Protein AF-A0A6J6CXZ4-F1 (afdb_monomer_lite)

Secondary structure (DSSP, 8-state):
--------HHHHHHHHHHHHHHHHHHHHSTT--------EEEES-GGGHHHHHHTT-SEEEEHHHHHHHHHHHHHH-GGGHHHHHHHHSSSSEEEEEEEGGGTS-TTS-EEHHHHHHHHHHTT-EEEEEE-TTTTSS-SGGGEEES--TT-EE---TT-EEEEEEE--

InterPro domains:
  IPR044849 Ion channel CASTOR/POLLUX/SYM8-like [PTHR31563] (8-164)

Radius of gyration: 19.85 Å; chains: 1; bounding box: 52×31×52 Å

Sequence (168 aa):
MGYREAISEAEADSQTMLTMLQMNQLFEAKGNGVEPTRLVAEILDSRKAELARVAAADDMVVSDNLAALLIAQVSENPALAPVFDDLFDADGASLNVNPIEHYAPVGKSIEFAELVAIGRAHGESVIGYRTLKGSKGDAASGVKLNPTKTDTFKPAAGDGLVVIGNLK

Structure (mmCIF, N/CA/C/O backbone):
data_AF-A0A6J6CXZ4-F1
#
_entry.id   AF-A0A6J6CXZ4-F1
#
loop_
_atom_site.group_PDB
_atom_site.id
_atom_site.type_symbol
_atom_site.label_atom_id
_atom_site.label_alt_id
_atom_site.label_comp_id
_atom_site.label_asym_id
_atom_site.label_entity_id
_atom_site.label_seq_id
_atom_site.pdbx_PDB_ins_code
_atom_site.Cartn_x
_atom_site.Cartn_y
_atom_site.Cartn_z
_atom_site.occupancy
_atom_site.B_iso_or_equiv
_atom_site.auth_seq_id
_atom_site.auth_comp_id
_atom_site.auth_asym_id
_atom_site.auth_atom_id
_atom_site.pdbx_PDB_model_num
ATOM 1 N N . MET A 1 1 ? 29.934 -11.426 -33.607 1.00 40.19 1 MET A N 1
ATOM 2 C CA . MET A 1 1 ? 30.433 -10.043 -33.747 1.00 40.19 1 MET A CA 1
ATOM 3 C C . MET A 1 1 ? 29.364 -9.287 -34.526 1.00 40.19 1 MET A C 1
ATOM 5 O O . MET A 1 1 ? 29.163 -9.636 -35.673 1.00 40.19 1 MET A O 1
ATOM 9 N N . GLY A 1 2 ? 28.544 -8.379 -34.023 1.00 53.44 2 GLY A N 1
ATOM 10 C CA . GLY A 1 2 ? 28.456 -7.679 -32.752 1.00 53.44 2 GLY A CA 1
ATOM 11 C C . GLY A 1 2 ? 27.593 -6.449 -33.038 1.00 53.44 2 GLY A C 1
ATOM 12 O O . GLY A 1 2 ? 28.036 -5.620 -33.809 1.00 53.44 2 GLY A O 1
ATOM 13 N N . TYR A 1 3 ? 26.379 -6.398 -32.487 1.00 44.19 3 TYR A N 1
ATOM 14 C CA . TYR A 1 3 ? 25.553 -5.195 -32.292 1.00 44.19 3 TYR A CA 1
ATOM 15 C C . TYR A 1 3 ? 24.527 -5.528 -31.194 1.00 44.19 3 TYR A C 1
ATOM 17 O O . TYR A 1 3 ? 23.331 -5.642 -31.424 1.00 4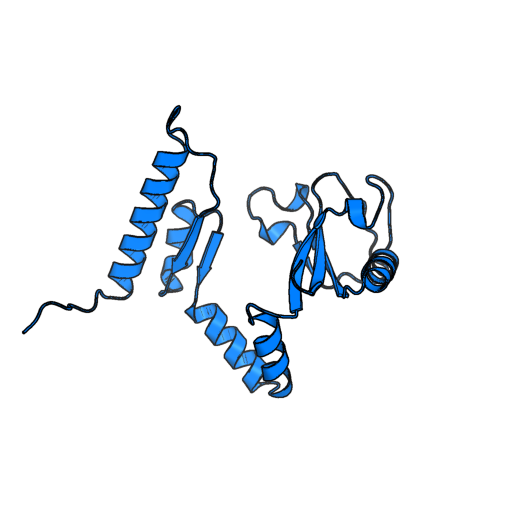4.19 3 TYR A O 1
ATOM 25 N N . ARG A 1 4 ? 25.024 -5.797 -29.984 1.00 47.41 4 ARG A N 1
ATOM 26 C CA . ARG A 1 4 ? 24.288 -5.444 -28.766 1.00 47.41 4 ARG A CA 1
ATOM 27 C C . ARG A 1 4 ? 24.977 -4.179 -28.284 1.00 47.41 4 ARG A C 1
ATOM 29 O O . ARG A 1 4 ? 25.834 -4.256 -27.411 1.00 47.41 4 ARG A O 1
ATOM 36 N N . GLU A 1 5 ? 24.712 -3.050 -28.937 1.00 53.12 5 GLU A N 1
ATOM 37 C CA . GLU A 1 5 ? 24.895 -1.801 -28.206 1.00 53.12 5 GLU A CA 1
ATOM 38 C C . GLU A 1 5 ? 23.936 -1.909 -27.028 1.00 53.12 5 GLU A C 1
ATOM 40 O O . GLU A 1 5 ? 22.730 -2.090 -27.206 1.00 53.12 5 GLU A O 1
ATOM 45 N N . ALA A 1 6 ? 24.498 -1.981 -25.824 1.00 65.56 6 ALA A N 1
ATOM 46 C CA . ALA A 1 6 ? 23.707 -1.824 -24.625 1.00 65.56 6 ALA A CA 1
ATOM 47 C C . ALA A 1 6 ? 23.143 -0.407 -24.714 1.00 65.56 6 ALA A C 1
ATOM 49 O O . ALA A 1 6 ? 23.892 0.560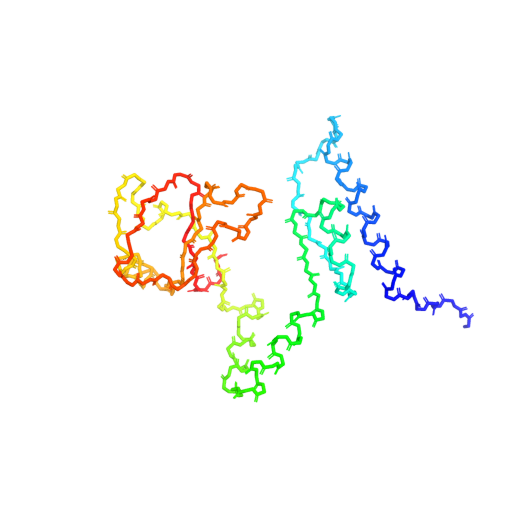 -24.583 1.00 65.56 6 ALA A O 1
ATOM 50 N N . ILE A 1 7 ? 21.858 -0.313 -25.053 1.00 71.62 7 ILE A N 1
ATOM 51 C CA . ILE A 1 7 ? 21.101 0.933 -25.033 1.00 71.62 7 ILE A CA 1
ATOM 52 C C . ILE A 1 7 ? 21.395 1.592 -23.685 1.00 71.62 7 ILE A C 1
ATOM 54 O O . ILE A 1 7 ? 21.333 0.930 -22.645 1.00 71.62 7 ILE A O 1
ATOM 58 N N . SER A 1 8 ? 21.790 2.863 -23.702 1.00 83.94 8 SER A N 1
ATOM 59 C CA . SER A 1 8 ? 22.066 3.572 -22.451 1.00 83.94 8 SER A CA 1
ATOM 60 C C . SER A 1 8 ? 20.794 3.644 -21.599 1.00 83.94 8 SER A C 1
ATOM 62 O O . SER A 1 8 ? 19.699 3.719 -22.152 1.00 83.94 8 SER A O 1
ATOM 64 N N . GLU A 1 9 ? 20.908 3.693 -20.269 1.00 80.75 9 GLU A N 1
ATOM 65 C CA . GLU A 1 9 ? 19.750 3.901 -19.373 1.00 80.75 9 GLU A CA 1
ATOM 66 C C . GLU A 1 9 ? 18.898 5.093 -19.833 1.00 80.75 9 GLU A C 1
ATOM 68 O O . GLU A 1 9 ? 17.673 5.035 -19.900 1.00 80.75 9 GLU A O 1
ATOM 73 N N . ALA A 1 10 ? 19.569 6.161 -20.271 1.00 81.44 10 ALA A N 1
ATOM 74 C CA . ALA A 1 10 ? 18.913 7.356 -20.763 1.00 81.44 10 ALA A CA 1
ATOM 75 C C . ALA A 1 10 ? 18.073 7.118 -22.028 1.00 81.44 10 ALA A C 1
ATOM 77 O O . ALA A 1 10 ? 17.030 7.758 -22.195 1.00 81.44 10 ALA A O 1
ATOM 78 N N . GLU A 1 11 ? 18.537 6.255 -22.922 1.00 84.81 11 GLU A N 1
ATOM 79 C CA . GLU A 1 11 ? 17.855 5.902 -24.162 1.00 84.81 11 GLU A CA 1
ATOM 80 C C . GLU A 1 11 ? 16.730 4.892 -23.900 1.00 84.81 11 GLU A C 1
ATOM 82 O O . GLU A 1 11 ? 15.635 5.074 -24.432 1.00 84.81 11 GLU A O 1
ATOM 87 N N . ALA A 1 12 ? 16.940 3.939 -22.986 1.00 85.38 12 ALA A N 1
ATOM 88 C CA . ALA A 1 12 ? 15.910 3.016 -22.516 1.00 85.38 12 ALA A CA 1
ATOM 89 C C . ALA A 1 12 ? 14.723 3.772 -21.893 1.00 85.38 12 ALA A C 1
ATOM 91 O O . ALA A 1 12 ? 13.592 3.603 -22.346 1.00 85.38 12 ALA A O 1
ATOM 92 N N . ASP A 1 13 ? 14.974 4.700 -20.961 1.00 83.50 13 ASP A N 1
ATOM 93 C CA . ASP A 1 13 ? 13.926 5.534 -20.353 1.00 83.50 13 ASP A CA 1
ATOM 94 C C . ASP A 1 13 ? 13.165 6.363 -21.400 1.00 83.50 13 ASP A C 1
ATOM 96 O O . ASP A 1 13 ? 11.948 6.536 -21.321 1.00 83.50 13 ASP A O 1
ATOM 100 N N . SER A 1 14 ? 13.874 6.883 -22.409 1.00 85.44 14 SER A N 1
ATOM 101 C CA . SER A 1 14 ? 13.259 7.680 -23.480 1.00 85.44 14 SER A CA 1
ATOM 102 C C . SER A 1 14 ? 12.335 6.832 -24.353 1.00 85.44 14 SER A C 1
ATOM 104 O O . SER A 1 14 ? 11.253 7.280 -24.735 1.00 85.44 14 SER A O 1
ATOM 106 N N . GLN A 1 15 ? 12.739 5.594 -24.638 1.00 86.94 15 GLN A N 1
ATOM 107 C CA . GLN A 1 15 ? 11.942 4.637 -25.392 1.00 86.94 15 GLN A CA 1
ATOM 108 C C . GLN A 1 15 ? 10.716 4.167 -24.595 1.00 86.94 15 GLN A C 1
ATOM 110 O O . GLN A 1 15 ? 9.624 4.070 -25.162 1.00 86.94 15 GLN A O 1
ATOM 115 N N . THR A 1 16 ? 10.862 3.962 -23.281 1.00 85.81 16 THR A N 1
ATOM 116 C CA . THR A 1 16 ? 9.745 3.684 -22.369 1.00 85.81 16 THR A CA 1
ATOM 117 C C . THR A 1 16 ? 8.731 4.827 -22.389 1.00 85.81 16 THR A C 1
ATOM 119 O O . THR A 1 16 ? 7.563 4.593 -22.692 1.00 85.81 16 THR A O 1
ATOM 122 N N . MET A 1 17 ? 9.167 6.076 -22.181 1.00 82.62 17 MET A N 1
ATOM 123 C CA . MET A 1 17 ? 8.279 7.249 -22.217 1.00 82.62 17 MET A CA 1
ATOM 124 C C . MET A 1 17 ? 7.558 7.406 -23.566 1.00 82.62 17 MET A C 1
ATOM 126 O O . MET A 1 17 ? 6.358 7.682 -23.597 1.00 82.62 17 MET A O 1
ATOM 130 N N . LEU A 1 18 ? 8.257 7.197 -24.689 1.00 86.38 18 LEU A N 1
ATOM 131 C CA . LEU A 1 18 ? 7.643 7.235 -26.021 1.00 86.38 18 LEU A CA 1
ATOM 132 C C . LEU A 1 18 ? 6.563 6.155 -26.179 1.00 86.38 18 LEU A C 1
ATOM 134 O O . LEU A 1 18 ? 5.488 6.434 -26.708 1.00 86.38 18 LEU A O 1
ATOM 138 N N . THR A 1 19 ? 6.838 4.941 -25.701 1.00 87.00 19 THR A N 1
ATOM 139 C CA . THR A 1 19 ? 5.888 3.823 -25.751 1.00 87.00 19 THR A CA 1
ATOM 140 C C . THR A 1 19 ? 4.634 4.141 -24.940 1.00 87.00 19 THR A C 1
ATOM 142 O O . THR A 1 19 ? 3.525 3.944 -25.431 1.00 87.00 19 THR A O 1
ATOM 145 N N . MET A 1 20 ? 4.786 4.706 -23.739 1.00 83.81 20 MET A N 1
ATOM 146 C CA . MET A 1 20 ? 3.646 5.117 -22.913 1.00 83.81 20 MET A CA 1
ATOM 147 C C . MET A 1 20 ? 2.778 6.169 -23.603 1.00 83.81 20 MET A C 1
ATOM 149 O O . MET A 1 20 ? 1.561 6.012 -23.667 1.00 83.81 20 MET A O 1
ATOM 153 N N . LEU A 1 21 ? 3.394 7.202 -24.188 1.00 83.19 21 LEU A N 1
ATOM 154 C CA . LEU A 1 21 ? 2.671 8.237 -24.934 1.00 83.19 21 LEU A CA 1
ATOM 155 C C . LEU A 1 21 ? 1.870 7.647 -26.100 1.00 83.19 21 LEU A C 1
ATOM 157 O O . LEU A 1 21 ? 0.722 8.031 -26.319 1.00 83.19 21 LEU A O 1
ATOM 161 N N . GLN A 1 22 ? 2.457 6.702 -26.838 1.00 85.50 22 GLN A N 1
ATOM 162 C CA . GLN A 1 22 ? 1.779 6.021 -27.942 1.00 85.50 22 GLN A CA 1
ATOM 163 C C . GLN A 1 22 ? 0.615 5.149 -27.458 1.00 85.50 22 GLN A C 1
ATOM 165 O O . GLN A 1 22 ? -0.444 5.151 -28.085 1.00 85.50 22 GLN A O 1
ATOM 170 N N . MET A 1 23 ? 0.782 4.432 -26.343 1.00 85.44 23 MET A N 1
ATOM 171 C CA . MET A 1 23 ? -0.288 3.628 -25.744 1.00 85.44 23 MET A CA 1
ATOM 172 C C . MET A 1 23 ? -1.443 4.500 -25.246 1.00 85.44 23 MET A C 1
ATOM 174 O O . MET A 1 23 ? -2.596 4.200 -25.545 1.00 85.44 23 MET A O 1
ATOM 178 N N . ASN A 1 24 ? -1.154 5.626 -24.592 1.00 79.44 24 ASN A N 1
ATOM 179 C CA . ASN A 1 24 ? -2.180 6.576 -24.160 1.00 79.44 24 ASN A CA 1
ATOM 180 C C . ASN A 1 24 ? -2.970 7.149 -25.341 1.00 79.44 24 ASN A C 1
ATOM 182 O O . ASN A 1 24 ? -4.199 7.148 -25.319 1.00 79.44 24 ASN A O 1
ATOM 186 N N . GLN A 1 25 ? -2.287 7.557 -26.417 1.00 82.88 25 GLN A N 1
ATOM 187 C CA . GLN A 1 25 ? -2.960 8.003 -27.643 1.00 82.88 25 GLN A CA 1
ATOM 188 C C . GLN A 1 25 ? -3.844 6.907 -28.246 1.00 82.88 25 GLN A C 1
ATOM 190 O O . GLN A 1 25 ? -4.936 7.194 -28.740 1.00 82.88 25 GLN A O 1
ATOM 195 N N . LEU A 1 26 ? -3.389 5.650 -28.203 1.00 84.88 26 LEU A N 1
ATOM 196 C CA . LEU A 1 26 ? -4.179 4.517 -28.665 1.00 84.88 26 LEU A CA 1
ATOM 197 C C . LEU A 1 26 ? -5.428 4.337 -27.803 1.00 84.88 26 LEU A C 1
ATOM 199 O O . LEU A 1 26 ? -6.496 4.148 -28.374 1.00 84.88 26 LEU A O 1
ATOM 203 N N . PHE A 1 27 ? -5.331 4.438 -26.475 1.00 83.31 27 PHE A N 1
ATOM 204 C CA . PHE A 1 27 ? -6.475 4.318 -25.562 1.00 83.31 27 PHE A CA 1
ATOM 205 C C . PHE A 1 27 ? -7.485 5.465 -25.692 1.00 83.31 27 PHE A C 1
ATOM 207 O O . PHE A 1 27 ? -8.685 5.230 -25.572 1.00 83.31 27 PHE A O 1
ATOM 214 N N . GLU A 1 28 ? -7.036 6.680 -26.009 1.00 80.44 28 GLU A N 1
ATOM 215 C CA . GLU A 1 28 ? -7.921 7.825 -26.268 1.00 80.44 28 GLU A CA 1
ATOM 216 C C . GLU A 1 28 ? -8.626 7.758 -27.637 1.00 80.44 28 GLU A C 1
ATOM 218 O O . GLU A 1 28 ? -9.653 8.415 -27.855 1.00 80.44 28 GLU A O 1
ATOM 223 N N . ALA A 1 29 ? -8.100 6.970 -28.581 1.00 84.81 29 ALA A N 1
ATOM 224 C CA . ALA A 1 29 ? -8.654 6.865 -29.924 1.00 84.81 29 ALA A CA 1
ATOM 225 C C . ALA A 1 29 ? -10.035 6.182 -29.920 1.00 84.81 29 ALA A C 1
ATOM 227 O O . ALA A 1 29 ? -10.188 4.996 -29.620 1.00 84.81 29 ALA A O 1
ATOM 228 N N . LYS A 1 30 ? -11.070 6.928 -30.329 1.00 82.62 30 LYS A N 1
ATOM 229 C CA . LYS A 1 30 ? -12.445 6.412 -30.424 1.00 82.62 30 LYS A CA 1
ATOM 230 C C . LYS A 1 30 ? -12.526 5.220 -31.380 1.00 82.62 30 LYS A C 1
ATOM 232 O O . LYS A 1 30 ? -12.173 5.340 -32.550 1.00 82.62 30 LYS A O 1
ATOM 237 N N . GLY A 1 31 ? -13.084 4.109 -30.904 1.00 82.56 31 GLY A N 1
ATOM 238 C CA . GLY A 1 31 ? -13.295 2.908 -31.719 1.00 82.56 31 GLY A CA 1
ATOM 239 C C . GLY A 1 31 ? -12.055 2.025 -31.881 1.00 82.56 31 GLY A C 1
ATOM 240 O O . GLY A 1 31 ? -12.057 1.159 -32.749 1.00 82.56 31 GLY A O 1
ATOM 241 N N . ASN A 1 32 ? -11.023 2.211 -31.049 1.00 81.94 32 ASN A N 1
ATOM 242 C CA . ASN A 1 32 ? -9.848 1.333 -30.978 1.00 81.94 32 ASN A CA 1
ATOM 243 C C . ASN A 1 32 ? -10.181 -0.124 -30.574 1.00 81.94 32 ASN A C 1
ATOM 245 O O . ASN A 1 32 ? -9.369 -1.014 -30.803 1.00 81.94 32 ASN A O 1
ATOM 249 N N . GLY A 1 33 ? -11.356 -0.371 -29.982 1.00 81.50 33 GLY A N 1
ATOM 250 C CA . GLY A 1 33 ? -11.761 -1.683 -29.474 1.00 81.50 33 GLY A CA 1
ATOM 251 C C . GLY A 1 33 ? -10.997 -2.135 -28.225 1.00 81.50 33 GLY A C 1
ATOM 252 O O . GLY A 1 33 ? -11.031 -3.322 -27.910 1.00 81.50 33 GLY A O 1
ATOM 253 N N . VAL A 1 34 ? -10.305 -1.220 -27.538 1.00 80.12 34 VAL A N 1
ATOM 254 C CA . VAL A 1 34 ? -9.493 -1.509 -26.352 1.00 80.12 34 VAL A CA 1
ATOM 255 C C . VAL A 1 34 ? -10.053 -0.746 -25.159 1.00 80.12 34 VAL A C 1
ATOM 257 O O . VAL A 1 34 ? -10.211 0.473 -25.207 1.00 80.12 34 VAL A O 1
ATOM 260 N N . GLU A 1 35 ? -10.351 -1.475 -24.087 1.00 76.69 35 GLU A N 1
ATOM 261 C CA . GLU A 1 35 ? -10.763 -0.879 -22.818 1.00 76.69 35 GLU A CA 1
ATOM 262 C C . GLU A 1 35 ? -9.606 -0.073 -22.200 1.00 76.69 35 GLU A C 1
ATOM 264 O O . GLU A 1 35 ? -8.444 -0.486 -22.318 1.00 76.69 35 GLU A O 1
ATOM 269 N N . PRO A 1 36 ? -9.891 1.048 -21.509 1.00 70.25 36 PRO A N 1
ATOM 270 C CA . PRO A 1 36 ? -8.878 1.804 -20.781 1.00 70.25 36 PRO A CA 1
ATOM 271 C C . PRO A 1 36 ? -8.072 0.882 -19.860 1.00 70.25 36 PRO A C 1
ATOM 273 O O . PRO A 1 36 ? -8.610 0.286 -18.926 1.00 70.25 36 PRO A O 1
ATOM 276 N N . THR A 1 37 ? -6.781 0.736 -20.155 1.00 74.62 37 THR A N 1
ATOM 277 C CA . THR A 1 37 ? -5.889 -0.191 -19.456 1.00 74.62 37 THR A CA 1
ATOM 278 C C . THR A 1 37 ? -4.856 0.599 -18.674 1.00 74.62 37 THR A C 1
ATOM 280 O O . THR A 1 37 ? -4.212 1.499 -19.206 1.00 74.62 37 THR A O 1
ATOM 283 N N . ARG A 1 38 ? -4.685 0.239 -17.403 1.00 75.56 38 ARG A N 1
ATOM 284 C CA . ARG A 1 38 ? -3.681 0.835 -16.522 1.00 75.56 38 ARG A CA 1
ATOM 285 C C . ARG A 1 38 ? -2.284 0.496 -17.044 1.00 75.56 38 ARG A C 1
ATOM 287 O O . ARG A 1 38 ? -1.951 -0.682 -17.175 1.00 75.56 38 ARG A O 1
ATOM 294 N N . LEU A 1 39 ? -1.481 1.513 -17.346 1.00 78.12 39 LEU A N 1
ATOM 295 C CA . LEU A 1 39 ? -0.095 1.342 -17.781 1.00 78.12 39 LEU A CA 1
ATOM 296 C C . LEU A 1 39 ? 0.839 1.511 -16.593 1.00 78.12 39 LEU A C 1
ATOM 298 O O . LEU A 1 39 ? 0.764 2.515 -15.893 1.00 78.12 39 LEU A O 1
ATOM 302 N N . VAL A 1 40 ? 1.738 0.546 -16.416 1.00 79.25 40 VAL A N 1
ATOM 303 C CA . VAL A 1 40 ? 2.844 0.627 -15.462 1.00 79.25 40 VAL A CA 1
ATOM 304 C C . VAL A 1 40 ? 4.139 0.624 -16.256 1.00 79.25 40 VAL A C 1
ATOM 306 O O . VAL A 1 40 ? 4.344 -0.253 -17.096 1.00 79.25 40 VAL A O 1
ATOM 309 N N . ALA A 1 41 ? 5.008 1.591 -15.987 1.00 79.69 41 ALA A N 1
ATOM 310 C CA . ALA A 1 41 ? 6.332 1.649 -16.587 1.00 79.69 41 ALA A CA 1
ATOM 311 C C . ALA A 1 41 ? 7.431 1.759 -15.538 1.00 79.69 41 ALA A C 1
ATOM 313 O O . ALA A 1 41 ? 7.257 2.392 -14.494 1.00 79.69 41 ALA A O 1
ATOM 314 N N . GLU A 1 42 ? 8.572 1.163 -15.860 1.00 80.62 42 GLU A N 1
ATOM 315 C CA . GLU A 1 42 ? 9.804 1.286 -15.096 1.00 80.62 42 GLU A CA 1
ATOM 316 C C . GLU A 1 42 ? 10.672 2.399 -15.691 1.00 80.62 42 GLU A C 1
ATOM 318 O O . GLU A 1 42 ? 10.902 2.436 -16.901 1.00 80.62 42 GLU A O 1
ATOM 323 N N . ILE A 1 43 ? 11.148 3.297 -14.828 1.00 80.12 43 ILE A N 1
ATOM 324 C CA . ILE A 1 43 ? 12.165 4.298 -15.154 1.00 80.12 43 ILE A CA 1
ATOM 325 C C . ILE A 1 43 ? 13.391 4.029 -14.287 1.00 80.12 43 ILE A C 1
ATOM 327 O O . ILE A 1 43 ? 13.281 3.913 -13.061 1.00 80.12 43 ILE A O 1
ATOM 331 N N . LEU A 1 44 ? 14.549 3.945 -14.936 1.00 77.06 44 LEU A N 1
ATOM 332 C CA . LEU A 1 44 ? 15.829 3.664 -14.295 1.00 77.06 44 LEU A CA 1
ATOM 333 C C . LEU A 1 44 ? 16.409 4.949 -13.692 1.00 77.06 44 LEU A C 1
ATOM 335 O O . LEU A 1 44 ? 16.721 5.003 -12.503 1.00 77.06 44 LEU A O 1
ATOM 339 N N . ASP A 1 45 ? 16.460 6.041 -14.464 1.00 76.69 45 ASP A N 1
ATOM 340 C CA . ASP A 1 45 ? 16.986 7.314 -13.973 1.00 76.69 45 ASP A CA 1
ATOM 341 C C . ASP A 1 45 ? 15.929 8.109 -13.192 1.00 76.69 45 ASP A C 1
ATOM 343 O O . ASP A 1 45 ? 15.068 8.796 -13.753 1.00 76.69 45 ASP A O 1
ATOM 347 N N . SER A 1 46 ? 16.051 8.101 -11.864 1.00 69.44 46 SER A N 1
ATOM 348 C CA . SER A 1 46 ? 15.174 8.862 -10.961 1.00 69.44 46 SER A CA 1
ATOM 349 C C . SER A 1 46 ? 15.073 10.362 -11.279 1.00 69.44 46 SER A C 1
ATOM 351 O O . SER A 1 46 ? 14.041 10.976 -11.000 1.00 69.44 46 SER A O 1
ATOM 353 N N . ARG A 1 47 ? 16.076 10.970 -11.931 1.00 75.12 47 ARG A N 1
ATOM 354 C CA . ARG A 1 47 ? 16.038 12.390 -12.342 1.00 75.12 47 ARG A CA 1
ATOM 355 C C . ARG A 1 47 ? 15.015 12.656 -13.449 1.00 75.12 47 ARG A C 1
ATOM 357 O O . ARG A 1 47 ? 14.606 13.800 -13.636 1.00 75.12 47 ARG A O 1
ATOM 364 N N . LYS A 1 48 ? 14.601 11.619 -14.182 1.00 71.62 48 LYS A N 1
ATOM 365 C CA . LYS A 1 48 ? 13.587 11.684 -15.244 1.00 71.62 48 LYS A CA 1
ATOM 366 C C . LYS A 1 48 ? 12.191 11.297 -14.770 1.00 71.62 48 LYS A C 1
ATOM 368 O O . LYS A 1 48 ? 11.245 11.439 -15.542 1.00 71.62 48 LYS A O 1
ATOM 373 N N . ALA A 1 49 ? 12.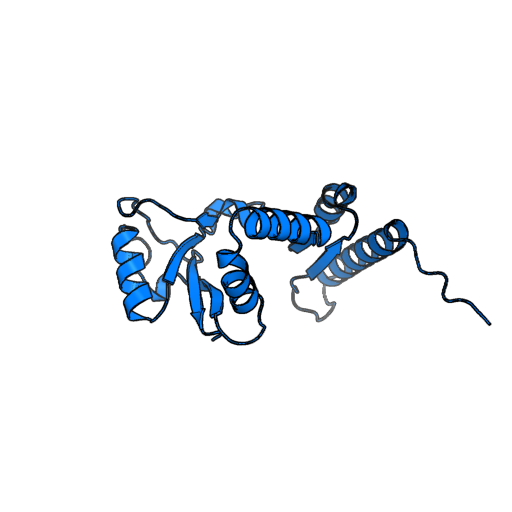041 10.875 -13.515 1.00 69.38 49 ALA A N 1
ATOM 374 C CA . ALA A 1 49 ? 10.750 10.489 -12.958 1.00 69.38 49 ALA A CA 1
ATOM 375 C C . ALA A 1 49 ? 9.692 11.597 -13.115 1.00 69.38 49 ALA A C 1
ATOM 377 O O . ALA A 1 49 ? 8.560 11.319 -13.495 1.00 69.38 49 ALA A O 1
ATOM 378 N N . GLU A 1 50 ? 10.076 12.861 -12.912 1.00 68.75 50 GLU A N 1
ATOM 379 C CA . GLU A 1 50 ? 9.174 14.008 -13.083 1.00 68.75 50 GLU A CA 1
ATOM 380 C C . GLU A 1 50 ? 8.769 14.244 -14.546 1.00 68.75 50 GLU A C 1
ATOM 382 O O . GLU A 1 50 ? 7.615 14.559 -14.824 1.00 68.75 50 GLU A O 1
ATOM 387 N N . LEU A 1 51 ? 9.681 14.037 -15.504 1.00 67.50 51 LEU A N 1
ATOM 388 C CA . LEU A 1 51 ? 9.358 14.132 -16.934 1.00 67.50 51 LEU A CA 1
ATOM 389 C C . LEU A 1 51 ? 8.387 13.027 -17.360 1.00 67.50 51 LEU A C 1
ATOM 391 O O . LEU A 1 51 ? 7.456 13.275 -18.122 1.00 67.50 51 LEU A O 1
ATOM 395 N N . ALA A 1 52 ? 8.584 11.821 -16.838 1.00 64.31 52 ALA A N 1
ATOM 396 C CA . ALA A 1 52 ? 7.739 10.680 -17.139 1.00 64.31 52 ALA A CA 1
ATOM 397 C C . ALA A 1 52 ? 6.352 10.777 -16.460 1.00 64.31 52 ALA A C 1
ATOM 399 O O . ALA A 1 52 ? 5.358 10.413 -17.086 1.00 64.31 52 ALA A O 1
ATOM 400 N N . ARG A 1 53 ? 6.230 11.397 -15.269 1.00 65.75 53 ARG A N 1
ATOM 401 C CA . ARG A 1 53 ? 4.919 11.774 -14.686 1.00 65.75 53 ARG A CA 1
ATOM 402 C C . ARG A 1 53 ? 4.130 12.709 -15.603 1.00 65.75 53 ARG A C 1
ATOM 404 O O . ARG A 1 53 ? 2.928 12.537 -15.777 1.00 65.75 53 ARG A O 1
ATOM 411 N N . VAL A 1 54 ? 4.801 13.693 -16.207 1.00 62.28 54 VAL A N 1
ATOM 412 C CA . VAL A 1 54 ? 4.174 14.647 -17.140 1.00 62.28 54 VAL A CA 1
ATOM 413 C C . VAL A 1 54 ? 3.741 13.968 -18.447 1.00 62.28 54 VAL A C 1
ATOM 415 O O . VAL A 1 54 ? 2.774 14.405 -19.066 1.00 62.28 54 VAL A O 1
ATOM 418 N N . ALA A 1 55 ? 4.393 12.871 -18.845 1.00 59.62 55 ALA A N 1
ATOM 419 C CA . ALA A 1 55 ? 4.040 12.072 -20.022 1.00 59.62 55 ALA A CA 1
ATOM 420 C C . ALA A 1 55 ? 2.784 11.180 -19.842 1.00 59.62 55 ALA A C 1
ATOM 422 O O . ALA A 1 55 ? 2.475 10.384 -20.729 1.00 59.62 55 ALA A O 1
ATOM 423 N N . ALA A 1 56 ? 2.035 11.364 -18.745 1.00 55.88 56 ALA A N 1
ATOM 424 C CA . ALA A 1 56 ? 0.756 10.716 -18.436 1.00 55.88 56 ALA A CA 1
ATOM 425 C C . ALA A 1 56 ? 0.848 9.208 -18.139 1.00 55.88 56 ALA A C 1
ATOM 427 O O . ALA A 1 56 ? 0.110 8.396 -18.688 1.00 55.88 56 ALA A O 1
ATOM 428 N N . ALA A 1 57 ? 1.742 8.822 -17.235 1.00 52.38 57 ALA A N 1
ATOM 429 C CA . ALA A 1 57 ? 1.667 7.515 -16.601 1.00 52.38 57 ALA A CA 1
ATOM 430 C C . ALA A 1 57 ? 0.724 7.582 -15.395 1.00 52.38 57 ALA A C 1
ATOM 432 O O . ALA A 1 57 ? 1.065 8.222 -14.400 1.00 52.38 57 ALA A O 1
ATOM 433 N N . ASP A 1 58 ? -0.430 6.917 -15.459 1.00 55.00 58 ASP A N 1
ATOM 434 C CA . ASP A 1 58 ? -1.257 6.711 -14.262 1.00 55.00 58 ASP A CA 1
ATOM 435 C C . ASP A 1 58 ? -0.459 5.970 -13.173 1.00 55.00 58 ASP A C 1
ATOM 437 O O . ASP A 1 58 ? -0.664 6.226 -11.986 1.00 55.00 58 ASP A O 1
ATOM 441 N N . ASP A 1 59 ? 0.513 5.128 -13.566 1.00 63.97 59 ASP A N 1
ATOM 442 C CA . ASP A 1 59 ? 1.423 4.448 -12.649 1.00 63.97 59 ASP A CA 1
ATOM 443 C C . ASP A 1 59 ? 2.843 4.306 -13.185 1.00 63.97 59 ASP A C 1
ATOM 445 O O . ASP A 1 59 ? 3.103 3.868 -14.306 1.00 63.97 59 ASP A O 1
ATOM 449 N N . MET A 1 60 ? 3.795 4.628 -12.319 1.00 66.19 60 MET A N 1
ATOM 450 C CA . MET A 1 60 ? 5.216 4.536 -12.601 1.00 66.19 60 MET A CA 1
ATOM 451 C C . MET A 1 60 ? 5.963 3.953 -11.417 1.00 66.19 60 MET A C 1
ATOM 453 O O . MET A 1 60 ? 5.709 4.317 -10.267 1.00 66.19 60 MET A O 1
ATOM 457 N N . VAL A 1 61 ? 6.956 3.127 -11.722 1.00 65.50 61 VAL A N 1
ATOM 458 C CA . VAL A 1 61 ? 7.912 2.610 -10.749 1.00 65.50 61 VAL A CA 1
ATOM 459 C C . VAL A 1 61 ? 9.289 3.190 -11.061 1.00 65.50 61 VAL A C 1
ATOM 461 O O . VAL A 1 61 ? 9.783 3.086 -12.181 1.00 65.50 61 VAL A O 1
ATOM 464 N N . VAL A 1 62 ? 9.907 3.816 -10.057 1.00 70.31 62 VAL A N 1
ATOM 465 C CA . VAL A 1 62 ? 11.301 4.281 -10.118 1.00 70.31 62 VAL A CA 1
ATOM 466 C C . VAL A 1 62 ? 12.152 3.286 -9.334 1.00 70.31 62 VAL A C 1
ATOM 468 O O . VAL A 1 62 ? 12.180 3.328 -8.100 1.00 70.31 62 VAL A O 1
ATOM 471 N N . SER A 1 63 ? 12.793 2.370 -10.059 1.00 69.94 63 SER A N 1
ATOM 472 C CA . SER A 1 63 ? 13.397 1.141 -9.517 1.00 69.94 63 SER A CA 1
ATOM 473 C C . SER A 1 63 ? 14.540 1.431 -8.533 1.00 69.94 63 SER A C 1
ATOM 475 O O . SER A 1 63 ? 14.514 0.989 -7.381 1.00 69.94 63 SER A O 1
ATOM 477 N N . ASP A 1 64 ? 15.478 2.298 -8.925 1.00 78.00 64 ASP A N 1
ATOM 478 C CA . ASP A 1 64 ? 16.673 2.621 -8.134 1.00 78.00 64 ASP A CA 1
ATOM 479 C C . ASP A 1 64 ? 16.350 3.276 -6.788 1.00 78.00 64 ASP A C 1
ATOM 481 O O . ASP A 1 64 ? 16.991 2.997 -5.772 1.00 78.00 64 ASP A O 1
ATOM 485 N N . ASN A 1 65 ? 15.330 4.138 -6.751 1.00 78.75 65 ASN A N 1
ATOM 486 C CA . ASN A 1 65 ? 14.933 4.805 -5.514 1.00 78.75 65 ASN A CA 1
ATOM 487 C C . ASN A 1 65 ? 14.293 3.819 -4.529 1.00 78.75 65 ASN A C 1
ATOM 489 O O . ASN A 1 65 ? 14.562 3.886 -3.330 1.00 78.75 65 ASN A O 1
ATOM 493 N N . LEU A 1 66 ? 13.475 2.882 -5.023 1.00 82.12 66 LEU A N 1
ATOM 494 C CA . LEU A 1 66 ? 12.903 1.828 -4.187 1.00 82.12 66 LEU A CA 1
ATOM 495 C C . LEU A 1 66 ? 14.013 0.943 -3.604 1.00 82.12 66 LEU A C 1
ATOM 497 O O . LEU A 1 66 ? 14.047 0.733 -2.393 1.00 82.12 66 LEU A O 1
ATOM 501 N N . ALA A 1 67 ? 14.961 0.502 -4.436 1.00 85.44 67 ALA A N 1
ATOM 502 C CA . ALA A 1 67 ? 16.104 -0.288 -3.990 1.00 85.44 67 ALA A CA 1
ATOM 503 C C . ALA A 1 67 ? 16.939 0.451 -2.928 1.00 85.44 67 ALA A C 1
ATOM 505 O O . ALA A 1 67 ? 17.260 -0.121 -1.886 1.00 85.44 67 ALA A O 1
ATOM 506 N N . ALA A 1 68 ? 17.234 1.738 -3.138 1.00 88.88 68 ALA A N 1
ATOM 507 C CA . ALA A 1 68 ? 17.979 2.551 -2.178 1.00 88.88 68 ALA A CA 1
ATOM 508 C C . ALA A 1 68 ? 17.262 2.669 -0.819 1.00 88.88 68 ALA A C 1
ATOM 510 O O . ALA A 1 68 ? 17.895 2.519 0.229 1.00 88.88 68 ALA A O 1
ATOM 511 N N . LEU A 1 69 ? 15.942 2.891 -0.823 1.00 91.25 69 LEU A N 1
ATOM 512 C CA . LEU A 1 69 ? 15.131 2.959 0.398 1.00 91.25 69 LEU A CA 1
ATOM 513 C C . LEU A 1 69 ? 15.074 1.617 1.137 1.00 91.25 69 LEU A C 1
ATOM 515 O O . LEU A 1 69 ? 15.076 1.597 2.369 1.00 91.25 69 LEU A O 1
ATOM 519 N N . LEU A 1 70 ? 15.030 0.500 0.411 1.00 92.25 70 LEU A N 1
ATOM 520 C CA . LEU A 1 70 ? 15.067 -0.836 1.005 1.00 92.25 70 LEU A CA 1
ATOM 521 C C . LEU A 1 70 ? 16.425 -1.125 1.641 1.00 92.25 70 LEU A C 1
ATOM 523 O O . LEU A 1 70 ? 16.482 -1.534 2.799 1.00 92.25 70 LEU A O 1
ATOM 527 N N . ILE A 1 71 ? 17.518 -0.837 0.928 1.00 94.06 71 ILE A N 1
ATOM 528 C CA . ILE A 1 71 ? 18.880 -1.000 1.449 1.00 94.06 71 ILE A CA 1
ATOM 529 C C . ILE A 1 71 ? 19.063 -0.173 2.721 1.00 94.06 71 ILE A C 1
ATOM 531 O O . ILE A 1 71 ? 19.596 -0.691 3.700 1.00 94.06 71 ILE A O 1
ATOM 535 N N . ALA A 1 72 ? 18.600 1.080 2.743 1.00 96.81 72 ALA A N 1
ATOM 536 C CA . ALA A 1 72 ? 18.692 1.932 3.926 1.00 96.81 72 ALA A CA 1
ATOM 537 C C . ALA A 1 72 ? 17.965 1.318 5.137 1.00 96.81 72 ALA A C 1
ATOM 539 O O . ALA A 1 72 ? 18.557 1.198 6.209 1.00 96.81 72 ALA A O 1
ATOM 540 N N . GLN A 1 73 ? 16.723 0.860 4.952 1.00 96.94 73 GLN A N 1
ATOM 541 C CA . GLN A 1 73 ? 15.920 0.258 6.023 1.00 96.94 73 GLN A CA 1
ATOM 542 C C . GLN A 1 73 ? 16.515 -1.056 6.540 1.00 96.94 73 GLN A C 1
ATOM 544 O O . GLN A 1 73 ? 16.589 -1.264 7.750 1.00 96.94 73 GLN A O 1
ATOM 549 N N . VAL A 1 74 ? 16.983 -1.930 5.645 1.00 96.75 74 VAL A N 1
ATOM 550 C CA . VAL A 1 74 ? 17.639 -3.192 6.026 1.00 96.75 74 VAL A CA 1
ATOM 551 C C . VAL A 1 74 ? 18.991 -2.937 6.700 1.00 96.75 74 VAL A C 1
ATOM 553 O O . VAL A 1 74 ? 19.346 -3.641 7.643 1.00 96.75 74 VAL A O 1
ATOM 556 N N . SER A 1 75 ? 19.737 -1.917 6.267 1.00 97.44 75 SER A N 1
ATOM 557 C CA . SER A 1 75 ? 21.006 -1.539 6.906 1.00 97.44 75 SER A CA 1
ATOM 558 C C . SER A 1 75 ? 20.801 -1.015 8.329 1.00 97.44 75 SER A C 1
ATOM 560 O O . SER A 1 75 ? 21.636 -1.265 9.195 1.00 97.44 75 SER A O 1
ATOM 562 N N . GLU A 1 76 ? 19.700 -0.301 8.581 1.00 97.88 76 GLU A N 1
ATOM 563 C CA . GLU A 1 76 ? 19.343 0.192 9.914 1.00 97.88 76 GLU A CA 1
ATOM 564 C C . GLU A 1 76 ? 18.786 -0.924 10.810 1.00 97.88 76 GLU A C 1
ATOM 566 O O . GLU A 1 76 ? 19.116 -1.002 11.995 1.00 97.88 76 GLU A O 1
ATOM 571 N N . ASN A 1 77 ? 17.972 -1.819 10.246 1.00 97.62 77 ASN A N 1
ATOM 572 C CA . ASN A 1 77 ? 17.391 -2.946 10.961 1.00 97.62 77 ASN A CA 1
ATOM 573 C C . ASN A 1 77 ? 17.400 -4.222 10.098 1.00 97.62 77 ASN A C 1
ATOM 575 O O . ASN A 1 77 ? 16.441 -4.482 9.363 1.00 97.62 77 ASN A O 1
ATOM 579 N N . PRO A 1 78 ? 18.429 -5.081 10.245 1.00 96.19 78 PRO A N 1
ATOM 580 C CA . PRO A 1 78 ? 18.547 -6.316 9.470 1.00 96.19 78 PRO A CA 1
ATOM 581 C C . PRO A 1 78 ? 17.374 -7.290 9.641 1.00 96.19 78 PRO A C 1
ATOM 583 O O . PRO A 1 78 ? 17.144 -8.126 8.772 1.00 96.19 78 PRO A O 1
ATOM 586 N N . ALA A 1 79 ? 16.601 -7.182 10.729 1.00 96.69 79 ALA A N 1
ATOM 587 C CA . ALA A 1 79 ? 15.415 -8.012 10.938 1.00 96.69 79 ALA A CA 1
ATOM 588 C C . ALA A 1 79 ? 14.266 -7.695 9.961 1.00 96.69 79 ALA A C 1
ATOM 590 O O . ALA A 1 79 ? 13.322 -8.477 9.876 1.00 96.69 79 ALA A O 1
ATOM 591 N N . LEU A 1 80 ? 14.332 -6.579 9.223 1.00 95.56 80 LEU A N 1
ATOM 592 C CA . LEU A 1 80 ? 13.354 -6.238 8.187 1.00 95.56 80 LEU A CA 1
ATOM 593 C C . LEU A 1 80 ? 13.572 -6.995 6.873 1.00 95.56 80 LEU A C 1
ATOM 595 O O . LEU A 1 80 ? 12.625 -7.103 6.101 1.00 95.56 80 LEU A O 1
ATOM 599 N N . ALA A 1 81 ? 14.768 -7.538 6.619 1.00 94.25 81 ALA A N 1
ATOM 600 C CA . ALA A 1 81 ? 15.057 -8.285 5.392 1.00 94.25 81 ALA A CA 1
ATOM 601 C C . ALA A 1 81 ? 14.024 -9.396 5.104 1.00 94.25 81 ALA A C 1
ATOM 603 O O . ALA A 1 81 ? 13.364 -9.307 4.072 1.00 94.25 81 ALA A O 1
ATOM 604 N N . PRO A 1 82 ? 13.757 -10.351 6.022 1.00 93.12 82 PRO A N 1
ATOM 605 C CA . PRO A 1 82 ? 12.764 -11.396 5.763 1.00 93.12 82 PRO A CA 1
ATOM 606 C C . PRO A 1 82 ? 11.329 -10.867 5.613 1.00 93.12 82 PRO A C 1
ATOM 608 O O . PRO A 1 82 ? 10.496 -11.542 5.023 1.00 93.12 82 PRO A O 1
ATOM 611 N N . VAL A 1 83 ? 11.017 -9.679 6.145 1.00 91.12 83 VAL A N 1
ATOM 612 C CA . VAL A 1 83 ? 9.693 -9.057 5.974 1.00 91.12 83 VAL A CA 1
ATOM 613 C C . VAL A 1 83 ? 9.533 -8.521 4.554 1.00 91.12 83 VAL A C 1
ATOM 615 O O . VAL A 1 83 ? 8.472 -8.683 3.961 1.00 91.12 83 VAL A O 1
ATOM 618 N N . PHE A 1 84 ? 10.570 -7.881 4.009 1.00 90.88 84 PHE A N 1
ATOM 619 C CA . PHE A 1 84 ? 10.556 -7.421 2.622 1.00 90.88 84 PHE A CA 1
ATOM 620 C C . PHE A 1 84 ? 10.621 -8.582 1.633 1.00 90.88 84 PHE A C 1
ATOM 622 O O . PHE A 1 84 ? 9.947 -8.509 0.612 1.00 90.88 84 PHE A O 1
ATOM 629 N N . ASP A 1 85 ? 11.370 -9.641 1.952 1.00 89.81 85 ASP A N 1
ATOM 630 C CA . ASP A 1 85 ? 11.407 -10.853 1.130 1.00 89.81 85 ASP A CA 1
ATOM 631 C C . ASP A 1 85 ? 10.000 -11.457 0.985 1.00 89.81 85 ASP A C 1
ATOM 633 O O . ASP A 1 85 ? 9.582 -11.721 -0.134 1.00 89.81 85 ASP A O 1
ATOM 637 N N . ASP A 1 86 ? 9.243 -11.596 2.082 1.00 89.12 86 ASP A N 1
ATOM 638 C CA . ASP A 1 86 ? 7.868 -12.131 2.061 1.00 89.12 86 ASP A CA 1
ATOM 639 C C . ASP A 1 86 ? 6.865 -11.170 1.396 1.00 89.12 86 ASP A C 1
ATOM 641 O O . ASP A 1 86 ? 5.999 -11.596 0.644 1.00 89.12 86 ASP A O 1
ATOM 645 N N . LEU A 1 87 ? 6.984 -9.856 1.630 1.00 88.12 87 LEU A N 1
ATOM 646 C CA . LEU A 1 87 ? 6.053 -8.867 1.066 1.00 88.12 87 LEU A CA 1
ATOM 647 C C . LEU A 1 87 ? 6.237 -8.649 -0.447 1.00 88.12 87 LEU A C 1
ATOM 649 O O . LEU A 1 87 ? 5.306 -8.197 -1.118 1.00 88.12 87 LEU A O 1
ATOM 653 N N . PHE A 1 88 ? 7.441 -8.892 -0.970 1.00 86.50 88 PHE A N 1
ATOM 654 C CA . PHE A 1 88 ? 7.744 -8.799 -2.401 1.00 86.50 88 PHE A CA 1
ATOM 655 C C . PHE A 1 88 ? 7.747 -10.151 -3.114 1.00 86.50 88 PHE A C 1
ATOM 657 O O . PHE A 1 88 ? 7.935 -10.177 -4.333 1.00 86.50 88 PHE A O 1
ATOM 664 N N . ASP A 1 89 ? 7.526 -11.249 -2.391 1.00 85.38 89 ASP A N 1
ATOM 665 C CA . ASP A 1 89 ? 7.285 -12.545 -3.006 1.00 85.38 89 ASP A CA 1
ATOM 666 C C . ASP A 1 89 ? 5.952 -12.513 -3.780 1.00 85.38 89 ASP A C 1
ATOM 668 O O . ASP A 1 89 ? 4.990 -11.824 -3.426 1.00 85.38 89 ASP A O 1
ATOM 672 N N . ALA A 1 90 ? 5.916 -13.230 -4.902 1.00 81.00 90 ALA A N 1
ATOM 673 C CA . ALA A 1 90 ? 4.704 -13.416 -5.688 1.00 81.00 90 ALA A CA 1
ATOM 674 C C . ALA A 1 90 ? 3.697 -14.315 -4.957 1.00 81.00 90 ALA A C 1
ATOM 676 O O . ALA A 1 90 ? 2.496 -14.216 -5.212 1.00 81.00 90 ALA A O 1
ATOM 677 N N . ASP A 1 91 ? 4.185 -15.168 -4.057 1.00 79.50 91 ASP A N 1
ATOM 678 C CA . ASP A 1 91 ? 3.392 -16.026 -3.191 1.00 79.50 91 ASP A CA 1
ATOM 679 C C . ASP A 1 91 ? 3.423 -15.495 -1.745 1.00 79.50 91 ASP A C 1
ATOM 681 O O . ASP A 1 91 ? 4.429 -14.973 -1.289 1.00 79.50 91 ASP A O 1
ATOM 685 N N . GLY A 1 92 ? 2.334 -15.646 -0.981 1.00 78.00 92 GLY A N 1
ATOM 686 C CA . GLY A 1 92 ? 2.320 -15.291 0.448 1.00 78.00 92 GLY A CA 1
ATOM 687 C C . GLY A 1 92 ? 1.589 -13.989 0.784 1.00 78.00 92 GLY A C 1
ATOM 688 O O . GLY A 1 92 ? 0.417 -13.815 0.415 1.00 78.00 92 GLY A O 1
ATOM 689 N N . ALA A 1 93 ? 2.224 -13.129 1.589 1.00 86.62 93 ALA A N 1
ATOM 690 C CA . ALA A 1 93 ? 1.605 -11.919 2.120 1.00 86.62 93 ALA A CA 1
ATOM 691 C C . ALA A 1 93 ? 1.596 -10.789 1.082 1.00 86.62 93 ALA A C 1
ATOM 693 O O . ALA A 1 93 ? 2.625 -10.361 0.581 1.00 86.62 93 ALA A O 1
ATOM 694 N N . SER A 1 94 ? 0.418 -10.235 0.809 1.00 88.75 94 SER A N 1
ATOM 695 C CA . SER A 1 94 ? 0.226 -9.171 -0.172 1.00 88.75 94 SER A CA 1
ATOM 696 C C . SER A 1 94 ? -0.412 -7.930 0.444 1.00 88.75 94 SER A C 1
ATOM 698 O O . SER A 1 94 ? -1.295 -7.994 1.312 1.00 88.75 94 SER A O 1
ATOM 700 N N . LEU A 1 95 ? 0.037 -6.771 -0.040 1.00 91.75 95 LEU A N 1
ATOM 701 C CA . LEU A 1 95 ? -0.579 -5.480 0.230 1.00 91.75 95 LEU A CA 1
ATOM 702 C C . LEU A 1 95 ? -1.791 -5.293 -0.689 1.00 91.75 95 LEU A C 1
ATOM 704 O O . LEU A 1 95 ? -1.650 -5.192 -1.905 1.00 91.75 95 LEU A O 1
ATOM 708 N N . ASN A 1 96 ? -2.979 -5.179 -0.104 1.00 91.62 96 ASN A N 1
ATOM 709 C CA . ASN A 1 96 ? -4.230 -5.073 -0.843 1.00 91.62 96 ASN A CA 1
ATOM 710 C C . ASN A 1 96 ? -4.987 -3.797 -0.484 1.00 91.62 96 ASN A C 1
ATOM 712 O O . ASN A 1 96 ? -4.975 -3.343 0.663 1.00 91.62 96 ASN A O 1
ATOM 716 N N . VAL A 1 97 ? -5.712 -3.253 -1.463 1.00 93.06 97 VAL A N 1
ATOM 717 C CA . VAL A 1 97 ? -6.717 -2.212 -1.226 1.00 93.06 97 VAL A CA 1
ATOM 718 C C . VAL A 1 97 ? -8.089 -2.785 -1.537 1.00 93.06 97 VAL A C 1
ATOM 720 O O . VAL A 1 97 ? -8.529 -2.801 -2.685 1.00 93.06 97 VAL A O 1
ATOM 723 N N . ASN A 1 98 ? -8.761 -3.257 -0.494 1.00 94.31 98 ASN A N 1
ATOM 724 C CA . ASN A 1 98 ? -10.051 -3.924 -0.611 1.00 94.31 98 ASN A CA 1
ATOM 725 C C . ASN A 1 98 ? -11.197 -2.901 -0.516 1.00 94.31 98 ASN A C 1
ATOM 727 O O . ASN A 1 98 ? -11.059 -1.926 0.226 1.00 94.31 98 ASN A O 1
ATOM 731 N N . PRO A 1 99 ? -12.331 -3.098 -1.217 1.00 95.50 99 PRO A N 1
ATOM 732 C CA . PRO A 1 99 ? -13.507 -2.236 -1.085 1.00 95.50 99 PRO A CA 1
ATOM 733 C C . PRO A 1 99 ? -13.928 -2.063 0.377 1.00 95.50 99 PRO A C 1
ATOM 735 O O . PRO A 1 99 ? -14.001 -3.042 1.128 1.00 95.50 99 PRO A O 1
ATOM 738 N N . ILE A 1 100 ? -14.193 -0.824 0.800 1.00 96.06 100 ILE A N 1
ATOM 739 C CA . ILE A 1 100 ? -14.520 -0.530 2.202 1.00 96.06 100 ILE A CA 1
ATOM 740 C C . ILE A 1 100 ? -15.820 -1.210 2.653 1.00 96.06 100 ILE A C 1
ATOM 742 O O . ILE A 1 100 ? -15.976 -1.551 3.825 1.00 96.06 100 ILE A O 1
ATOM 746 N N . GLU A 1 101 ? -16.723 -1.462 1.708 1.00 95.75 101 GLU A N 1
ATOM 747 C CA . GLU A 1 101 ? -18.018 -2.106 1.898 1.00 95.75 101 GLU A CA 1
ATOM 748 C C . GLU A 1 101 ? -17.894 -3.541 2.427 1.00 95.75 101 GLU A C 1
ATOM 750 O O . GLU A 1 101 ? -18.833 -4.049 3.037 1.00 95.75 101 GLU A O 1
ATOM 755 N N . HIS A 1 102 ? -16.736 -4.186 2.244 1.00 94.50 102 HIS A N 1
ATOM 756 C CA . HIS A 1 102 ? -16.455 -5.502 2.823 1.00 94.50 102 HIS A CA 1
ATOM 757 C C . HIS A 1 102 ? -16.256 -5.457 4.345 1.00 94.50 102 HIS A C 1
ATOM 759 O O . HIS A 1 102 ? -16.350 -6.495 4.996 1.00 94.50 102 HIS A O 1
ATOM 765 N N . TYR A 1 103 ? -15.974 -4.279 4.910 1.00 95.25 103 TYR A N 1
ATOM 766 C CA . TYR A 1 103 ? -15.617 -4.109 6.320 1.00 95.25 103 TYR A CA 1
ATOM 767 C C . TYR A 1 103 ? -16.612 -3.236 7.074 1.00 95.25 103 TYR A C 1
ATOM 769 O O . TYR A 1 103 ? -16.875 -3.483 8.246 1.00 95.25 103 TYR A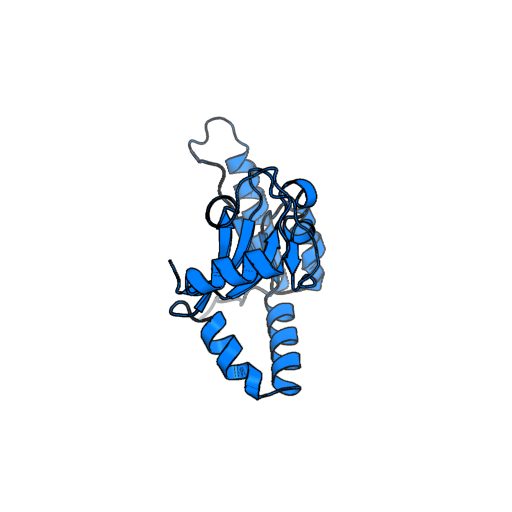 O 1
ATOM 777 N N . ALA A 1 104 ? -17.158 -2.200 6.437 1.00 95.06 104 ALA A N 1
ATOM 778 C CA . ALA A 1 104 ? -18.008 -1.232 7.112 1.00 95.06 104 ALA A CA 1
ATOM 779 C C . ALA A 1 104 ? -19.109 -0.680 6.191 1.00 95.06 104 ALA A C 1
ATOM 781 O O . ALA A 1 104 ? -18.888 -0.478 4.996 1.00 95.06 104 ALA A O 1
ATOM 782 N N . PRO A 1 105 ? -20.301 -0.376 6.737 1.00 94.19 105 PRO A N 1
ATOM 783 C CA . PRO A 1 105 ? -21.367 0.254 5.972 1.00 94.19 105 PRO A CA 1
ATOM 784 C C . PRO A 1 105 ? -21.014 1.700 5.600 1.00 94.19 105 PRO A C 1
ATOM 786 O O . PRO A 1 105 ? -20.605 2.505 6.440 1.00 94.19 105 PRO A O 1
ATOM 789 N N . VAL A 1 106 ? -21.271 2.051 4.341 1.00 95.44 106 VAL A N 1
ATOM 790 C CA . VAL A 1 106 ? -21.059 3.399 3.801 1.00 95.44 106 VAL A CA 1
ATOM 791 C C . VAL A 1 106 ? -21.905 4.438 4.543 1.00 95.44 106 VAL A C 1
ATOM 793 O O . VAL A 1 106 ? -23.065 4.210 4.888 1.00 95.44 106 VAL A O 1
ATOM 796 N N . GLY A 1 107 ? -21.323 5.614 4.780 1.00 93.25 107 GLY A N 1
ATOM 797 C CA . GLY A 1 107 ? -22.007 6.777 5.339 1.00 93.25 107 GLY A CA 1
ATOM 798 C C . GLY A 1 107 ? -22.138 6.790 6.864 1.00 93.25 107 GLY A C 1
ATOM 799 O O . GLY A 1 107 ? -22.600 7.799 7.403 1.00 93.25 107 GLY A O 1
ATOM 800 N N . LYS A 1 108 ? -21.702 5.741 7.569 1.00 94.12 108 LYS A N 1
ATOM 801 C CA . LYS A 1 108 ? -21.635 5.707 9.037 1.00 94.12 108 LYS A CA 1
ATOM 802 C C . LYS A 1 108 ? -20.202 5.922 9.506 1.00 94.12 108 LYS A C 1
ATOM 804 O O . LYS A 1 108 ? -19.281 5.366 8.931 1.00 94.12 108 LYS A O 1
ATOM 809 N N . SER A 1 109 ? -20.018 6.753 10.528 1.00 95.81 109 SER A N 1
ATOM 810 C CA . SER A 1 109 ? -18.695 6.944 11.125 1.00 95.81 109 SER A CA 1
ATOM 811 C C . SER A 1 109 ? -18.275 5.675 11.864 1.00 95.81 109 SER A C 1
ATOM 813 O O . SER A 1 109 ? -19.103 5.091 12.560 1.00 95.81 109 SER A O 1
ATOM 815 N N . ILE A 1 110 ? -17.013 5.287 11.719 1.00 96.50 110 ILE A N 1
ATOM 816 C CA . ILE A 1 110 ? -16.392 4.137 12.378 1.00 96.50 110 ILE A CA 1
ATOM 817 C C . ILE A 1 110 ? -14.995 4.533 12.863 1.00 96.50 110 ILE A C 1
ATOM 819 O O . ILE A 1 110 ? -14.304 5.306 12.192 1.00 96.50 110 ILE A O 1
ATOM 823 N N . GLU A 1 111 ? -14.579 4.057 14.033 1.00 97.31 111 GLU A N 1
ATOM 824 C CA . GLU A 1 111 ? -13.209 4.261 14.502 1.00 97.31 111 GLU A CA 1
ATOM 825 C C . GLU A 1 111 ? -12.239 3.321 13.782 1.00 97.31 111 GLU A C 1
ATOM 827 O O . GLU A 1 111 ? -12.559 2.179 13.439 1.00 97.31 111 GLU A O 1
ATOM 832 N N . PHE A 1 112 ? -11.002 3.771 13.580 1.00 97.75 112 PHE A N 1
ATOM 833 C CA . PHE A 1 112 ? -9.983 2.933 12.957 1.00 97.75 112 PHE A CA 1
ATOM 834 C C . PHE A 1 112 ? -9.691 1.665 13.778 1.00 97.75 112 PHE A C 1
ATOM 836 O O . PHE A 1 112 ? -9.372 0.621 13.208 1.00 97.75 112 PHE A O 1
ATOM 843 N N . ALA A 1 113 ? -9.849 1.714 15.105 1.00 97.75 113 ALA A N 1
ATOM 844 C CA . ALA A 1 113 ? -9.783 0.536 15.969 1.00 97.75 113 ALA A CA 1
ATOM 845 C C . ALA A 1 113 ? -10.777 -0.562 15.560 1.00 97.75 113 ALA A C 1
ATOM 847 O O . ALA A 1 113 ? -10.414 -1.740 15.529 1.00 97.75 113 ALA A O 1
ATOM 848 N N . GLU A 1 114 ? -12.008 -0.180 15.222 1.00 97.69 114 GLU A N 1
ATOM 849 C CA . GLU A 1 114 ? -13.054 -1.114 14.813 1.00 97.69 114 GLU A CA 1
ATOM 850 C C . GLU A 1 114 ? -12.725 -1.722 13.449 1.00 97.69 114 GLU A C 1
ATOM 852 O O . GLU A 1 114 ? -12.791 -2.939 13.296 1.00 97.69 114 GLU A O 1
ATOM 857 N N . LEU A 1 115 ? -12.262 -0.913 12.488 1.00 97.38 115 LEU A N 1
ATOM 858 C CA . LEU A 1 115 ? -11.798 -1.420 11.188 1.00 97.38 115 LEU A CA 1
ATOM 859 C C . LEU A 1 115 ? -10.677 -2.448 11.351 1.00 97.38 115 LEU A C 1
ATOM 861 O O . LEU A 1 115 ? -10.703 -3.498 10.715 1.00 97.38 115 LEU A O 1
ATOM 865 N N . VAL A 1 116 ? -9.724 -2.183 12.247 1.00 97.88 116 VAL A N 1
ATOM 866 C CA . VAL A 1 116 ? -8.630 -3.112 12.562 1.00 97.88 116 VAL A CA 1
ATOM 867 C C . VAL A 1 116 ? -9.155 -4.411 13.170 1.00 97.88 116 VAL A C 1
ATOM 869 O O . VAL A 1 116 ? -8.670 -5.484 12.815 1.00 97.88 116 VAL A O 1
ATOM 872 N N . ALA A 1 117 ? -10.146 -4.340 14.061 1.00 97.81 117 ALA A N 1
ATOM 873 C CA . ALA A 1 117 ? -10.764 -5.529 14.642 1.00 97.81 117 ALA A CA 1
ATOM 874 C C . ALA A 1 117 ? -11.502 -6.371 13.586 1.00 97.81 117 ALA A C 1
ATOM 876 O O . ALA A 1 117 ? -11.392 -7.597 13.601 1.00 97.81 117 ALA A O 1
ATOM 877 N N . ILE A 1 118 ? -12.200 -5.724 12.647 1.00 97.19 118 ILE A N 1
ATOM 878 C CA . ILE A 1 118 ? -12.919 -6.396 11.556 1.00 97.19 118 ILE A CA 1
ATOM 879 C C . ILE A 1 118 ? -11.934 -7.047 10.581 1.00 97.19 118 ILE A C 1
ATOM 881 O O . ILE A 1 118 ? -12.072 -8.231 10.286 1.00 97.19 118 ILE A O 1
ATOM 885 N N . GLY A 1 119 ? -10.894 -6.330 10.141 1.00 96.44 119 GLY A N 1
ATOM 886 C CA . GLY A 1 119 ? -9.868 -6.923 9.279 1.00 96.44 119 GLY A CA 1
ATOM 887 C C . GLY A 1 119 ? -9.155 -8.097 9.953 1.00 96.44 119 GLY A C 1
ATOM 888 O O . GLY A 1 119 ? -8.989 -9.147 9.338 1.00 96.44 119 GLY A O 1
ATOM 889 N N . ARG A 1 120 ? -8.874 -8.007 11.262 1.00 96.50 120 ARG A N 1
ATOM 890 C CA . ARG A 1 120 ? -8.340 -9.146 12.024 1.00 96.50 120 ARG A CA 1
ATOM 891 C C . ARG A 1 120 ? -9.271 -10.360 11.981 1.00 96.50 120 ARG A C 1
ATOM 893 O O . ARG A 1 120 ? -8.785 -11.482 11.868 1.00 96.50 120 ARG A O 1
ATOM 900 N N . ALA A 1 121 ? -10.585 -10.160 12.075 1.00 96.31 121 ALA A N 1
ATOM 901 C CA . ALA A 1 121 ? -11.558 -11.248 11.963 1.00 96.31 121 ALA A CA 1
ATOM 902 C C . ALA A 1 121 ? -11.558 -11.899 10.566 1.00 96.31 121 ALA A C 1
ATOM 904 O O . ALA A 1 121 ? -11.943 -13.058 10.437 1.00 96.31 121 ALA A O 1
ATOM 905 N N . HIS A 1 122 ? -11.083 -11.183 9.544 1.00 93.06 122 HIS A N 1
ATOM 906 C CA . HIS A 1 122 ? -10.883 -11.688 8.184 1.00 93.06 122 HIS A CA 1
ATOM 907 C C . HIS A 1 122 ? -9.492 -12.312 7.967 1.00 93.06 122 HIS A C 1
ATOM 909 O O . HIS A 1 122 ? -9.178 -12.727 6.854 1.00 93.06 122 HIS A O 1
ATOM 915 N N . GLY A 1 123 ? -8.654 -12.399 9.008 1.00 94.06 123 GLY A N 1
ATOM 916 C CA . GLY A 1 123 ? -7.272 -12.869 8.884 1.00 94.06 123 GLY A CA 1
ATOM 917 C C . GLY A 1 123 ? -6.333 -11.842 8.245 1.00 94.06 123 GLY A C 1
ATOM 918 O O . GLY A 1 123 ? -5.272 -12.208 7.753 1.00 94.06 123 GLY A O 1
ATOM 919 N N . GLU A 1 124 ? -6.715 -10.567 8.247 1.00 95.69 124 GLU A N 1
ATOM 920 C CA . GLU A 1 124 ? -5.982 -9.479 7.606 1.00 95.69 124 GLU A CA 1
ATOM 921 C C . GLU A 1 124 ? -5.457 -8.481 8.649 1.00 95.69 124 GLU A C 1
ATOM 923 O O . GLU A 1 124 ? -6.072 -8.225 9.688 1.00 95.69 124 GLU A O 1
ATOM 928 N N . SER A 1 125 ? -4.316 -7.866 8.356 1.00 96.19 125 SER A N 1
ATOM 929 C CA . SER A 1 125 ? -3.744 -6.774 9.138 1.00 96.19 125 SER A CA 1
ATOM 930 C C . SER A 1 125 ? -4.081 -5.439 8.484 1.00 96.19 125 SER A C 1
ATOM 932 O O . SER A 1 125 ? -3.580 -5.112 7.411 1.00 96.19 125 SER A O 1
ATOM 934 N N . VAL A 1 126 ? -4.948 -4.653 9.120 1.00 97.44 126 VAL A N 1
ATOM 935 C CA . VAL A 1 126 ? -5.356 -3.337 8.610 1.00 97.44 126 VAL A CA 1
ATOM 936 C C . VAL A 1 126 ? -4.301 -2.294 8.944 1.00 97.44 126 VAL A C 1
ATOM 938 O O . VAL A 1 126 ? -4.031 -2.031 10.120 1.00 97.44 126 VAL A O 1
ATOM 941 N N . ILE A 1 127 ? -3.757 -1.652 7.912 1.00 97.12 127 ILE A N 1
ATOM 942 C CA . ILE A 1 127 ? -2.686 -0.658 8.052 1.00 97.12 127 ILE A CA 1
ATOM 943 C C . ILE A 1 127 ? -3.109 0.755 7.638 1.00 97.12 127 ILE A C 1
ATOM 945 O O . ILE A 1 127 ? -2.382 1.708 7.905 1.00 97.12 127 ILE A O 1
ATOM 949 N N . GLY A 1 128 ? -4.276 0.926 7.015 1.00 96.88 128 GLY A N 1
ATOM 950 C CA . GLY A 1 128 ? -4.750 2.241 6.594 1.00 96.88 128 GLY A CA 1
ATOM 951 C C . GLY A 1 128 ? -6.031 2.194 5.774 1.00 96.88 128 GLY A C 1
ATOM 952 O O . GLY A 1 128 ? -6.700 1.167 5.699 1.00 96.88 128 GLY A O 1
ATOM 953 N N . TYR A 1 129 ? -6.366 3.315 5.143 1.00 95.50 129 TYR A N 1
ATOM 954 C CA . TYR A 1 129 ? -7.502 3.435 4.229 1.00 95.50 129 TYR A CA 1
ATOM 955 C C . TYR A 1 129 ? -7.186 4.397 3.079 1.00 95.50 129 TYR A C 1
ATOM 957 O O . TYR A 1 129 ? -6.362 5.301 3.211 1.00 95.50 129 TYR A O 1
ATOM 965 N N . ARG A 1 130 ? -7.859 4.205 1.945 1.00 93.94 130 ARG A N 1
ATOM 966 C CA . ARG A 1 130 ? -7.819 5.068 0.764 1.00 93.94 130 ARG A CA 1
ATOM 967 C C . ARG A 1 130 ? -9.172 5.741 0.591 1.00 93.94 130 ARG A C 1
ATOM 969 O O . ARG A 1 130 ? -10.193 5.062 0.556 1.00 93.94 130 ARG A O 1
ATOM 976 N N . THR A 1 131 ? -9.168 7.054 0.401 1.00 92.81 131 THR A N 1
ATOM 977 C CA . THR A 1 131 ? -10.369 7.825 0.075 1.00 92.81 131 THR A CA 1
ATOM 978 C C . THR A 1 131 ? -10.401 8.195 -1.401 1.00 92.81 131 THR A C 1
ATOM 980 O O . THR A 1 131 ? -9.465 8.813 -1.906 1.00 92.81 131 THR A O 1
ATOM 983 N N . LEU A 1 132 ? -11.497 7.892 -2.096 1.00 87.00 132 LEU A N 1
ATOM 984 C CA . LEU A 1 132 ? -11.648 8.239 -3.512 1.00 87.00 132 LEU A CA 1
ATOM 985 C C . LEU A 1 132 ? -11.649 9.761 -3.714 1.00 87.00 132 LEU A C 1
ATOM 987 O O . LEU A 1 132 ? -11.082 10.280 -4.672 1.00 87.00 132 LEU A O 1
ATOM 991 N N . LYS A 1 133 ? -12.255 10.502 -2.777 1.00 82.81 133 LYS A N 1
ATOM 992 C CA . LYS A 1 133 ? -12.271 11.972 -2.807 1.00 82.81 133 LYS A CA 1
ATOM 993 C C . LYS A 1 133 ? -10.864 12.568 -2.682 1.00 82.81 133 LYS A C 1
ATOM 995 O O . LYS A 1 133 ? -10.610 13.606 -3.289 1.00 82.81 133 LYS A O 1
ATOM 1000 N N . GLY A 1 134 ? -9.995 11.938 -1.889 1.00 76.00 134 GLY A N 1
ATOM 1001 C CA . GLY A 1 134 ? -8.607 12.356 -1.696 1.00 76.00 134 GLY A CA 1
ATOM 1002 C C . GLY A 1 134 ? -7.692 11.962 -2.854 1.00 76.00 134 GLY A C 1
ATOM 1003 O O . GLY A 1 134 ? -6.670 12.607 -3.041 1.00 76.00 134 GLY A O 1
ATOM 1004 N N . SER A 1 135 ? -8.081 10.979 -3.670 1.00 71.06 135 SER A N 1
ATOM 1005 C CA . SER A 1 135 ? -7.332 10.528 -4.853 1.00 71.06 135 SER A CA 1
ATOM 1006 C C . SER A 1 135 ? -7.566 11.379 -6.114 1.00 71.06 135 SER A C 1
ATOM 1008 O O . SER A 1 135 ? -7.246 10.953 -7.221 1.00 71.06 135 SER A O 1
ATOM 1010 N N . LYS A 1 136 ? -8.166 12.574 -5.998 1.00 63.47 136 LYS A N 1
ATOM 1011 C CA . LYS A 1 136 ? -8.361 13.467 -7.151 1.00 63.47 136 LYS A CA 1
ATOM 1012 C C . LYS A 1 136 ? -7.026 14.092 -7.570 1.00 63.47 136 LYS A C 1
ATOM 1014 O O . LYS A 1 136 ? -6.610 15.083 -6.981 1.00 63.47 136 LYS A O 1
ATOM 1019 N N . GLY A 1 137 ? -6.410 13.540 -8.613 1.00 62.22 137 GLY A N 1
ATOM 1020 C CA . GLY A 1 137 ? -5.197 14.062 -9.259 1.00 62.22 137 GLY A CA 1
ATOM 1021 C C . GLY A 1 137 ? -3.944 13.219 -9.011 1.00 62.22 137 GLY A C 1
ATOM 1022 O O . GLY A 1 137 ? -3.111 13.128 -9.901 1.00 62.22 137 GLY A O 1
ATOM 1023 N N . ASP A 1 138 ? -3.846 12.567 -7.852 1.00 64.31 138 ASP A N 1
ATOM 1024 C CA . ASP A 1 138 ? -2.802 11.591 -7.525 1.00 64.31 138 ASP A CA 1
ATOM 1025 C C . ASP A 1 138 ? -3.439 10.446 -6.723 1.00 64.31 138 ASP A C 1
ATOM 1027 O O . ASP A 1 138 ? -4.128 10.667 -5.724 1.00 64.31 138 ASP A O 1
ATOM 1031 N N . ALA A 1 139 ? -3.238 9.201 -7.154 1.00 60.69 139 ALA A N 1
ATOM 1032 C CA . ALA A 1 139 ? -3.757 8.038 -6.444 1.00 60.69 139 ALA A CA 1
ATOM 1033 C C . ALA A 1 139 ? -3.211 7.953 -5.004 1.00 60.69 139 ALA A C 1
ATOM 1035 O O . ALA A 1 139 ? -3.944 7.534 -4.099 1.00 60.69 139 ALA A O 1
ATOM 1036 N N . ALA A 1 140 ? -1.972 8.410 -4.775 1.00 65.88 140 ALA A N 1
ATOM 1037 C CA . ALA A 1 140 ? -1.310 8.380 -3.476 1.00 65.88 140 ALA A CA 1
ATOM 1038 C C . ALA A 1 140 ? -1.896 9.391 -2.477 1.00 65.88 140 ALA A C 1
ATOM 1040 O O . ALA A 1 140 ? -1.953 9.098 -1.281 1.00 65.88 140 ALA A O 1
ATOM 1041 N N . SER A 1 141 ? -2.415 10.540 -2.931 1.00 72.06 141 SER A N 1
ATOM 1042 C CA . SER A 1 141 ? -2.934 11.587 -2.033 1.00 72.06 141 SER A CA 1
ATOM 1043 C C . SER A 1 141 ? -4.206 11.186 -1.279 1.00 72.06 141 SER A C 1
ATOM 1045 O O . SER A 1 141 ? -4.575 11.819 -0.288 1.00 72.06 141 SER A O 1
ATOM 1047 N N . GLY A 1 142 ? -4.884 10.123 -1.720 1.00 85.19 142 GLY A N 1
ATOM 1048 C CA . GLY A 1 142 ? -6.052 9.572 -1.036 1.00 85.19 142 GLY A CA 1
ATOM 1049 C C . GLY A 1 142 ? -5.730 8.571 0.069 1.00 85.19 142 GLY A C 1
ATOM 1050 O O . GLY A 1 142 ? -6.648 8.207 0.807 1.00 85.19 142 GLY A O 1
ATOM 1051 N N . VAL A 1 143 ? -4.482 8.108 0.187 1.00 91.44 143 VAL A N 1
ATOM 1052 C CA . VAL A 1 143 ? -4.091 7.033 1.107 1.00 91.44 143 VAL A CA 1
ATOM 1053 C C . VAL A 1 143 ? -3.621 7.607 2.440 1.00 91.44 143 VAL A C 1
ATOM 1055 O O . VAL A 1 143 ? -2.723 8.441 2.497 1.00 91.44 143 VAL A O 1
ATOM 1058 N N . LYS A 1 144 ? -4.192 7.111 3.539 1.00 93.56 144 LYS A N 1
ATOM 1059 C CA . LYS A 1 144 ? -3.712 7.377 4.895 1.00 93.56 144 LYS A CA 1
ATOM 1060 C C . LYS A 1 144 ? -3.292 6.070 5.557 1.00 93.56 144 LYS A C 1
ATOM 1062 O O . LYS A 1 144 ? -4.135 5.225 5.864 1.00 93.56 144 LYS A O 1
ATOM 1067 N N . LEU A 1 145 ? -1.988 5.929 5.781 1.00 95.25 145 LEU A N 1
ATOM 1068 C CA . LEU A 1 145 ? -1.382 4.804 6.492 1.00 95.25 145 LEU A CA 1
ATOM 1069 C C . LEU A 1 145 ? -1.182 5.130 7.973 1.00 95.25 145 LEU A C 1
ATOM 1071 O O . LEU A 1 145 ? -1.019 6.289 8.351 1.00 95.25 145 LEU A O 1
ATOM 1075 N N . ASN A 1 146 ? -1.221 4.085 8.795 1.00 96.25 146 ASN A N 1
ATOM 1076 C CA . ASN A 1 146 ? -1.120 4.124 10.249 1.00 96.25 146 ASN A CA 1
ATOM 1077 C C . ASN A 1 146 ? -1.954 5.237 10.942 1.00 96.25 146 ASN A C 1
ATOM 1079 O O . ASN A 1 146 ? -1.401 6.004 11.734 1.00 96.25 146 ASN A O 1
ATOM 1083 N N . PRO A 1 147 ? -3.274 5.365 10.668 1.00 96.31 147 PRO A N 1
ATOM 1084 C CA . PRO A 1 147 ? -4.139 6.252 11.447 1.00 96.31 147 PRO A CA 1
ATOM 1085 C C . PRO A 1 147 ? -4.106 5.915 12.943 1.00 96.31 147 PRO A C 1
ATOM 1087 O O . PRO A 1 147 ? -3.887 4.762 13.335 1.00 96.31 147 PRO A O 1
ATOM 1090 N N . THR A 1 148 ? -4.400 6.901 13.794 1.00 97.25 148 THR A N 1
ATOM 1091 C CA . THR A 1 148 ? -4.563 6.615 15.224 1.00 97.25 148 THR A CA 1
ATOM 1092 C C . THR A 1 148 ? -5.785 5.723 15.429 1.00 97.25 148 THR A C 1
ATOM 1094 O O . THR A 1 148 ? -6.746 5.782 14.666 1.00 97.25 148 THR A O 1
ATOM 1097 N N . LYS A 1 149 ? -5.784 4.876 16.463 1.00 95.50 149 LYS A N 1
ATOM 1098 C CA . LYS A 1 149 ? -6.918 3.970 16.726 1.00 95.50 149 LYS A CA 1
ATOM 1099 C C . LYS A 1 149 ? -8.222 4.721 17.014 1.00 95.50 149 LYS A C 1
ATOM 1101 O O . LYS A 1 149 ? -9.285 4.208 16.690 1.00 95.50 149 LYS A O 1
ATOM 1106 N N . THR A 1 150 ? -8.109 5.935 17.546 1.00 97.00 150 THR A N 1
ATOM 1107 C CA . THR A 1 150 ? -9.212 6.863 17.823 1.00 97.00 150 THR A CA 1
ATOM 1108 C C . THR A 1 150 ? -9.616 7.713 16.618 1.00 97.00 150 THR A C 1
ATOM 1110 O O . THR A 1 150 ? -10.572 8.481 16.710 1.00 97.00 150 THR A O 1
ATOM 1113 N N . ASP A 1 151 ? -8.893 7.636 15.495 1.00 96.44 151 ASP A N 1
ATOM 1114 C CA . ASP A 1 151 ? -9.274 8.373 14.295 1.00 96.44 151 ASP A CA 1
ATOM 1115 C C . ASP A 1 151 ? -10.609 7.837 13.784 1.00 96.44 151 ASP A C 1
ATOM 1117 O O . ASP A 1 151 ? -10.785 6.633 13.582 1.00 96.44 151 ASP A O 1
ATOM 1121 N N . THR A 1 152 ? -11.539 8.753 13.536 1.00 95.31 152 THR A N 1
ATOM 1122 C CA . THR A 1 152 ? -12.823 8.420 12.930 1.00 95.31 152 THR A CA 1
ATOM 1123 C C . THR A 1 152 ? -12.729 8.527 11.417 1.00 95.31 152 THR A C 1
ATOM 1125 O O . THR A 1 152 ? -12.173 9.474 10.855 1.00 95.31 152 THR A O 1
ATOM 1128 N N . PHE A 1 153 ? -13.296 7.535 10.746 1.00 94.19 153 PHE A N 1
ATOM 1129 C CA . PHE A 1 153 ? -13.416 7.477 9.304 1.00 94.19 153 PHE A CA 1
ATOM 1130 C C . PHE A 1 153 ? -14.887 7.319 8.931 1.00 94.19 153 PHE A C 1
ATOM 1132 O O . PHE A 1 153 ? -15.635 6.594 9.582 1.00 94.19 153 PHE A O 1
ATOM 1139 N N . LYS A 1 154 ? -15.323 8.018 7.883 1.00 96.25 154 LYS A N 1
ATOM 1140 C CA . LYS A 1 154 ? -16.678 7.897 7.343 1.00 96.25 154 LYS A CA 1
ATOM 1141 C C . LYS A 1 154 ? -16.578 7.325 5.928 1.00 96.25 154 LYS A C 1
ATOM 1143 O O . LYS A 1 154 ? -16.401 8.118 5.003 1.00 96.25 154 LYS A O 1
ATOM 1148 N N . PRO A 1 155 ? -16.695 5.994 5.766 1.00 95.38 155 PRO A N 1
ATOM 1149 C CA . PRO A 1 155 ? -16.648 5.334 4.471 1.00 95.38 155 PRO A CA 1
ATOM 1150 C C . PRO A 1 155 ? -17.590 5.974 3.451 1.00 95.38 155 PRO A C 1
ATOM 1152 O O . PRO A 1 155 ? -18.770 6.199 3.743 1.00 95.38 155 PRO A O 1
ATOM 1155 N N . ALA A 1 156 ? -17.077 6.238 2.255 1.00 95.19 156 ALA A N 1
ATOM 1156 C CA . ALA A 1 156 ? -17.828 6.583 1.056 1.00 95.19 156 ALA A CA 1
ATOM 1157 C C . ALA A 1 156 ? -17.695 5.466 0.006 1.00 95.19 156 ALA A C 1
ATOM 1159 O O . ALA A 1 156 ? -16.750 4.681 0.035 1.00 95.19 156 ALA A O 1
ATOM 1160 N N . ALA A 1 157 ? -18.638 5.403 -0.937 1.00 94.12 157 ALA A N 1
ATOM 1161 C CA . ALA A 1 157 ? -18.557 4.451 -2.041 1.00 94.12 157 ALA A CA 1
ATOM 1162 C C . ALA A 1 157 ? -17.275 4.682 -2.862 1.00 94.12 157 ALA A C 1
ATOM 1164 O O . ALA A 1 157 ? -16.981 5.818 -3.249 1.00 94.12 157 ALA A O 1
ATOM 1165 N N . GLY A 1 158 ? -16.528 3.606 -3.121 1.00 91.25 158 GLY A N 1
ATOM 1166 C CA . GLY A 1 158 ? -15.239 3.642 -3.826 1.00 91.25 158 GLY A CA 1
ATOM 1167 C C . GLY A 1 158 ? -14.012 3.894 -2.936 1.00 91.25 158 GLY A C 1
ATOM 1168 O O . GLY A 1 158 ? -12.873 3.782 -3.411 1.00 91.25 158 GLY A O 1
ATOM 1169 N N . ASP A 1 159 ? -14.212 4.185 -1.648 1.00 95.00 159 ASP A N 1
ATOM 1170 C CA . ASP A 1 159 ? -13.126 4.131 -0.672 1.00 95.00 159 ASP A CA 1
ATOM 1171 C C . ASP A 1 159 ? -12.646 2.681 -0.497 1.00 95.00 159 ASP A C 1
ATOM 1173 O O . ASP A 1 159 ? -13.349 1.716 -0.804 1.00 95.00 159 ASP A O 1
ATOM 1177 N N . GLY A 1 160 ? -11.420 2.517 -0.013 1.00 95.19 160 GLY A N 1
ATOM 1178 C CA . GLY A 1 160 ? -10.828 1.204 0.209 1.00 95.19 160 GLY A CA 1
ATOM 1179 C C . GLY A 1 160 ? -10.130 1.111 1.552 1.00 95.19 160 GLY A C 1
ATOM 1180 O O . GLY A 1 160 ? -9.651 2.109 2.086 1.00 95.19 160 GLY A O 1
ATOM 1181 N N . LEU A 1 161 ? -10.048 -0.097 2.091 1.00 96.50 161 LEU A N 1
ATOM 1182 C CA . LEU A 1 161 ? -9.239 -0.408 3.258 1.00 96.50 161 LEU A CA 1
ATOM 1183 C C . LEU A 1 161 ? -7.896 -0.980 2.801 1.00 96.50 161 LEU A C 1
ATOM 1185 O O . LEU A 1 161 ? -7.865 -1.875 1.957 1.00 96.50 161 LEU A O 1
ATOM 1189 N N . VAL A 1 162 ? -6.796 -0.455 3.342 1.00 96.50 162 VAL A N 1
ATOM 1190 C CA . VAL A 1 162 ? -5.442 -0.935 3.039 1.00 96.50 162 VAL A CA 1
ATOM 1191 C C . VAL A 1 162 ? -5.077 -2.008 4.053 1.00 96.50 162 VAL A C 1
ATOM 1193 O O . VAL A 1 162 ? -5.018 -1.737 5.260 1.00 96.50 162 VAL A O 1
ATOM 1196 N N . VAL A 1 163 ? -4.846 -3.222 3.564 1.00 96.56 163 VAL A N 1
ATOM 1197 C CA . VAL A 1 163 ? -4.630 -4.408 4.392 1.00 96.56 163 VAL A CA 1
ATOM 1198 C C . VAL A 1 163 ? -3.435 -5.222 3.908 1.00 96.56 163 VAL A C 1
ATOM 1200 O O . VAL A 1 163 ? -3.114 -5.217 2.723 1.00 96.56 163 VAL A O 1
ATOM 1203 N N . ILE A 1 164 ? -2.802 -5.942 4.828 1.00 95.00 164 ILE A N 1
ATOM 1204 C CA . ILE A 1 164 ? -1.839 -7.006 4.537 1.00 95.00 164 ILE A CA 1
ATOM 1205 C C . ILE A 1 164 ? -2.520 -8.331 4.870 1.00 95.00 164 ILE A C 1
ATOM 1207 O O . ILE A 1 164 ? -3.047 -8.497 5.971 1.00 95.00 164 ILE A O 1
ATOM 1211 N N . GLY A 1 165 ? -2.531 -9.266 3.933 1.00 91.44 165 GLY A N 1
ATOM 1212 C CA . GLY A 1 165 ? -3.117 -10.593 4.113 1.00 91.44 165 GLY A CA 1
ATOM 1213 C C . GLY A 1 165 ? -2.607 -11.546 3.045 1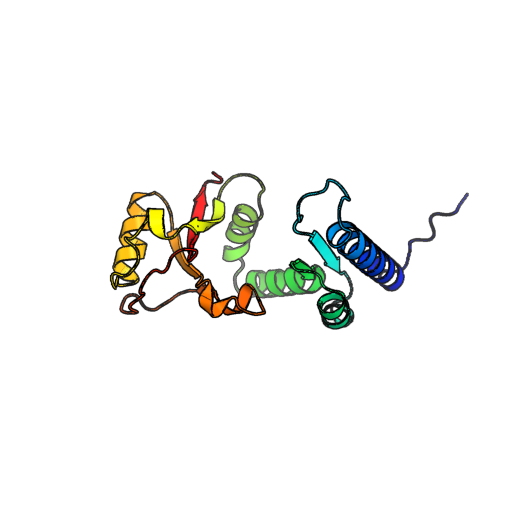.00 91.44 165 GLY A C 1
ATOM 1214 O O . GLY A 1 165 ? -1.707 -11.193 2.294 1.00 91.44 165 GLY A O 1
ATOM 1215 N N . ASN A 1 166 ? -3.177 -12.741 2.949 1.00 84.81 166 ASN A N 1
ATOM 1216 C CA . ASN A 1 166 ? -2.800 -13.661 1.876 1.00 84.81 166 ASN A CA 1
ATOM 1217 C C . ASN A 1 166 ? -3.244 -13.115 0.515 1.00 84.81 166 ASN A C 1
ATOM 1219 O O . ASN A 1 166 ? -4.292 -12.469 0.420 1.00 84.81 16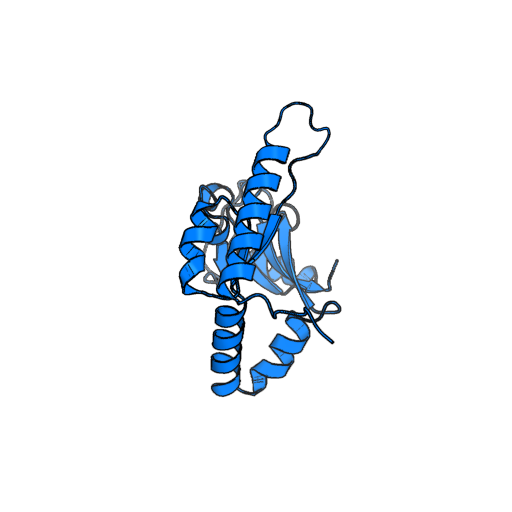6 ASN A O 1
ATOM 1223 N N . LEU A 1 167 ? -2.466 -13.412 -0.527 1.00 72.56 167 LEU A N 1
ATOM 1224 C CA . LEU A 1 167 ? -2.880 -13.191 -1.911 1.00 72.56 167 LEU A CA 1
ATOM 1225 C C . LEU A 1 167 ? -4.245 -13.863 -2.164 1.00 72.56 167 LEU A C 1
ATOM 1227 O O . LEU A 1 167 ? -4.421 -15.045 -1.856 1.00 72.56 167 LEU A O 1
ATOM 1231 N N . LYS A 1 168 ? -5.224 -13.082 -2.638 1.00 62.94 168 LYS A N 1
ATOM 1232 C CA . LYS A 1 168 ? -6.601 -13.530 -2.910 1.00 62.94 168 LYS A CA 1
ATOM 1233 C C . LYS A 1 168 ? -6.808 -13.900 -4.368 1.00 62.94 168 LYS A C 1
ATOM 1235 O O . LYS A 1 168 ? -6.261 -13.183 -5.232 1.00 62.94 168 LYS A O 1
#

pLDDT: mean 84.35, std 12.97, range [40.19, 97.88]

Foldseek 3Di:
DDPPPVQDLVRVQVVQLVVLLVVVVCQPDPPSPDHDDQDEEERADPVCPVVSVVSDHLYYDDPVVVVVVVCVVCVVPVVCVVVVVQAPDPFHKYKDWAWCVQQDDAQDKDFQLSSQVSCVVVQKGFFWKFDPVLPVPHRVRRIDGRDDRRDIDHDDGPITTTIIHGDD

Organism: NCBI:txid449393